Protein AF-A0AAU3INQ5-F1 (afdb_monomer_lite)

Secondary structure (DSSP, 8-state):
--HHHHHHHHHHHHHHHHHHHHHHHHHHHHHHTS--HHHHHHHHH---HHHHHHTT-----

Structure (mmCIF, N/CA/C/O backbone):
data_AF-A0AAU3INQ5-F1
#
_entry.id   AF-A0AAU3INQ5-F1
#
loop_
_atom_site.group_PDB
_atom_site.id
_atom_site.type_symbol
_atom_site.label_atom_id
_atom_site.label_alt_id
_atom_site.label_comp_id
_atom_site.label_asym_id
_atom_site.label_entity_id
_atom_site.label_seq_id
_atom_site.pdbx_PDB_ins_code
_atom_site.Cartn_x
_atom_site.Cartn_y
_atom_site.Cartn_z
_atom_site.occupancy
_atom_site.B_iso_or_equiv
_atom_site.auth_seq_id
_atom_site.auth_comp_id
_atom_site.auth_asym_id
_atom_site.auth_atom_id
_atom_site.pdbx_PDB_model_num
ATOM 1 N N . MET A 1 1 ? 21.850 6.815 -28.412 1.00 68.25 1 MET A N 1
ATOM 2 C CA . MET A 1 1 ? 21.186 5.888 -27.476 1.00 68.25 1 MET A CA 1
ATOM 3 C C . MET A 1 1 ? 21.297 4.483 -28.036 1.00 68.25 1 MET A C 1
ATOM 5 O O . MET A 1 1 ? 20.776 4.211 -29.110 1.00 68.25 1 MET A O 1
ATOM 9 N N . THR A 1 2 ? 22.043 3.617 -27.366 1.00 93.50 2 THR A N 1
ATOM 10 C CA . THR A 1 2 ? 22.231 2.217 -27.756 1.00 93.50 2 THR A CA 1
ATOM 11 C C . THR A 1 2 ? 21.190 1.328 -27.082 1.00 93.50 2 THR A C 1
ATOM 13 O O . THR A 1 2 ? 20.628 1.678 -26.042 1.00 93.50 2 THR A O 1
ATOM 16 N N . LYS A 1 3 ? 20.970 0.122 -27.618 1.00 89.44 3 LYS A N 1
ATOM 17 C CA . LYS A 1 3 ? 20.110 -0.887 -26.976 1.00 89.44 3 LYS A CA 1
ATOM 18 C C . LYS A 1 3 ? 20.541 -1.174 -25.531 1.00 89.44 3 LYS A C 1
ATOM 20 O O . LYS A 1 3 ? 19.692 -1.334 -24.662 1.00 89.44 3 LYS A O 1
ATOM 25 N N . LYS A 1 4 ? 21.853 -1.194 -25.260 1.00 91.62 4 LYS A N 1
ATOM 26 C CA . LYS A 1 4 ? 22.409 -1.404 -23.914 1.00 91.62 4 LYS A CA 1
ATOM 27 C C . LYS A 1 4 ? 22.018 -0.276 -22.957 1.00 91.62 4 LYS A C 1
ATOM 29 O O . LYS A 1 4 ? 21.608 -0.548 -21.833 1.00 91.62 4 LYS A O 1
ATOM 34 N N . GLU A 1 5 ? 22.110 0.973 -23.406 1.00 93.81 5 GLU A N 1
ATOM 35 C CA . GLU A 1 5 ? 21.713 2.145 -22.614 1.00 93.81 5 GLU A CA 1
ATOM 36 C C . GLU A 1 5 ? 20.207 2.159 -22.340 1.00 93.81 5 GLU A C 1
ATOM 38 O O . GLU A 1 5 ? 19.796 2.407 -21.207 1.00 93.81 5 GLU A O 1
ATOM 43 N N . PHE A 1 6 ? 19.398 1.816 -23.346 1.00 95.31 6 PHE A N 1
ATOM 44 C CA . PHE A 1 6 ? 17.946 1.717 -23.213 1.00 95.31 6 PHE A CA 1
ATOM 45 C C . PHE A 1 6 ? 17.533 0.634 -22.207 1.00 95.31 6 PHE A C 1
ATOM 47 O O . PHE A 1 6 ? 16.758 0.901 -21.291 1.00 95.31 6 PHE A O 1
ATOM 54 N N . VAL A 1 7 ? 18.108 -0.570 -22.309 1.00 96.06 7 VAL A N 1
ATOM 55 C CA . VAL A 1 7 ? 17.833 -1.668 -21.366 1.00 96.06 7 VAL A CA 1
ATOM 56 C C . VAL A 1 7 ? 18.285 -1.302 -19.952 1.00 96.06 7 VAL A C 1
ATOM 58 O O . VAL A 1 7 ? 17.535 -1.505 -19.002 1.00 96.06 7 VAL A O 1
ATOM 61 N N . ALA A 1 8 ? 19.467 -0.701 -19.793 1.00 96.38 8 ALA A N 1
ATOM 62 C CA . ALA A 1 8 ? 19.943 -0.259 -18.483 1.00 96.38 8 ALA A CA 1
ATOM 63 C C . ALA A 1 8 ? 19.013 0.792 -17.852 1.00 96.38 8 ALA A C 1
ATOM 65 O O . ALA A 1 8 ? 18.795 0.786 -16.641 1.00 96.38 8 ALA A O 1
ATOM 66 N N . GLN A 1 9 ? 18.445 1.691 -18.659 1.00 96.38 9 GLN A N 1
ATOM 67 C CA . GLN A 1 9 ? 17.456 2.657 -18.190 1.00 96.38 9 GLN A CA 1
ATOM 68 C C . GLN A 1 9 ? 16.138 1.979 -17.797 1.00 96.38 9 GLN A C 1
ATOM 70 O O . GLN A 1 9 ? 15.638 2.247 -16.707 1.00 96.38 9 GLN A O 1
ATOM 75 N N . ALA A 1 10 ? 15.617 1.070 -18.623 1.00 95.31 10 ALA A N 1
ATOM 76 C CA . ALA A 1 10 ? 14.389 0.334 -18.332 1.00 95.31 10 ALA A CA 1
ATOM 77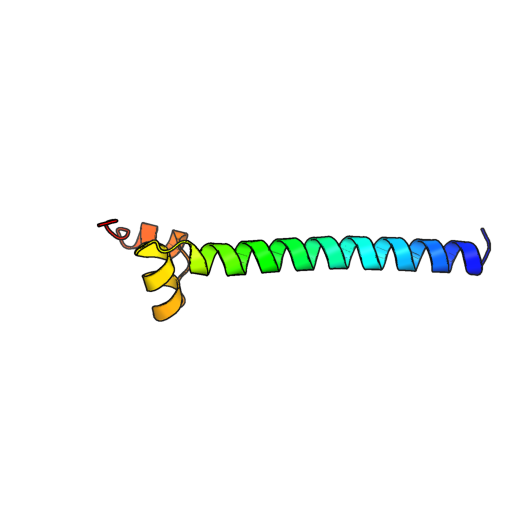 C C . ALA A 1 10 ? 14.496 -0.484 -17.033 1.00 95.31 10 ALA A C 1
ATOM 79 O O . ALA A 1 10 ? 13.602 -0.420 -16.193 1.00 95.31 10 ALA A O 1
ATOM 80 N N . VAL A 1 11 ? 15.619 -1.181 -16.818 1.00 96.94 11 VAL A N 1
ATOM 81 C CA . VAL A 1 11 ? 15.864 -1.950 -15.585 1.00 96.94 11 VAL A CA 1
ATOM 82 C C . VAL A 1 11 ? 15.905 -1.036 -14.360 1.00 96.94 11 VAL A C 1
ATOM 84 O O . VAL A 1 11 ? 15.296 -1.354 -13.342 1.00 96.94 11 VAL A O 1
ATOM 87 N N . ARG A 1 12 ? 16.563 0.129 -14.447 1.00 96.44 12 ARG A N 1
ATOM 88 C CA . ARG A 1 12 ? 16.578 1.105 -13.343 1.00 96.44 12 ARG A CA 1
ATOM 89 C C . ARG A 1 12 ? 15.182 1.616 -13.001 1.00 96.44 12 ARG A C 1
ATOM 91 O O . ARG A 1 12 ? 14.848 1.709 -11.824 1.00 96.44 12 ARG A O 1
ATOM 98 N N . VAL A 1 13 ? 14.375 1.936 -14.012 1.00 96.00 13 VAL A N 1
ATOM 99 C CA . VAL A 1 13 ? 12.987 2.371 -13.805 1.00 96.00 13 VAL A CA 1
ATOM 100 C C . VAL A 1 13 ? 12.168 1.253 -13.162 1.00 96.00 13 VAL A C 1
ATOM 102 O O . VAL A 1 13 ? 11.503 1.501 -12.162 1.00 96.00 13 VAL A O 1
ATOM 105 N N . TYR A 1 14 ? 12.278 0.022 -13.667 1.00 94.81 14 TYR A N 1
ATOM 106 C CA . TYR A 1 14 ? 11.584 -1.137 -13.107 1.00 94.81 14 TYR A CA 1
ATOM 107 C C . TYR A 1 14 ? 11.923 -1.355 -11.628 1.00 94.81 14 TYR A C 1
ATOM 109 O O . TYR A 1 14 ? 11.021 -1.462 -10.800 1.00 94.81 14 TYR A O 1
ATOM 117 N N . LEU A 1 15 ? 13.211 -1.353 -11.272 1.00 96.12 15 LEU A N 1
ATOM 118 C CA . LEU A 1 15 ? 13.640 -1.524 -9.882 1.00 96.12 15 LEU A CA 1
ATOM 119 C C . LEU A 1 15 ? 13.130 -0.398 -8.979 1.00 96.12 15 LEU A C 1
ATOM 121 O O . LEU A 1 15 ? 12.704 -0.666 -7.860 1.00 96.12 15 LEU A O 1
ATOM 125 N N . LYS A 1 16 ? 13.120 0.848 -9.467 1.00 95.56 16 LYS A N 1
ATOM 126 C CA . LYS A 1 16 ? 12.599 1.990 -8.707 1.00 95.56 16 LYS A CA 1
ATOM 127 C C . LYS A 1 16 ? 11.101 1.856 -8.423 1.00 95.56 16 LYS A C 1
A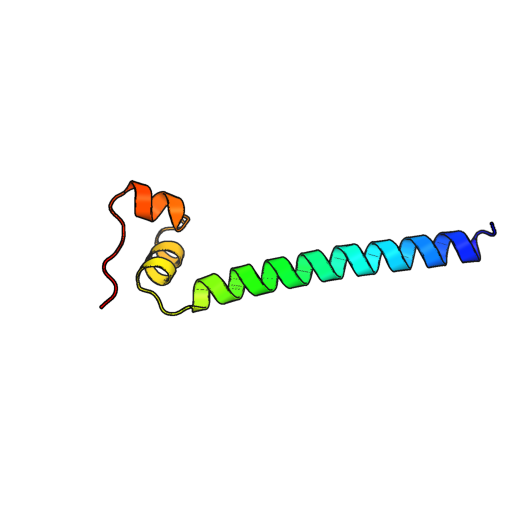TOM 129 O O . LYS A 1 16 ? 10.678 2.115 -7.301 1.00 95.56 16 LYS A O 1
ATOM 134 N N . VAL A 1 17 ? 10.314 1.435 -9.416 1.00 94.50 17 VAL A N 1
ATOM 135 C CA . VAL A 1 17 ? 8.874 1.179 -9.241 1.00 94.50 17 VAL A CA 1
ATOM 136 C C . VAL A 1 17 ? 8.656 0.051 -8.232 1.00 94.50 17 VAL A C 1
ATOM 138 O O . VAL A 1 17 ? 7.921 0.233 -7.267 1.00 94.50 17 VAL A O 1
ATOM 141 N N . ARG A 1 18 ? 9.375 -1.069 -8.377 1.00 94.75 18 ARG A N 1
ATOM 142 C CA . ARG A 1 18 ? 9.274 -2.200 -7.442 1.00 94.75 18 ARG A CA 1
ATOM 143 C C . ARG A 1 18 ? 9.665 -1.843 -6.012 1.00 94.75 18 ARG A C 1
ATOM 145 O O . ARG A 1 18 ? 9.040 -2.326 -5.076 1.00 94.75 18 ARG A O 1
ATOM 152 N N . GLN A 1 19 ? 10.675 -0.998 -5.825 1.00 93.00 19 GLN A N 1
ATOM 153 C CA . GLN A 1 19 ? 11.061 -0.542 -4.492 1.00 93.00 19 GLN A CA 1
ATOM 154 C C . GLN A 1 19 ? 9.949 0.288 -3.834 1.00 93.00 19 GLN A C 1
ATOM 156 O O . GLN A 1 19 ? 9.683 0.112 -2.648 1.00 93.00 19 GLN A O 1
ATOM 161 N N . ALA A 1 20 ? 9.283 1.160 -4.598 1.00 92.94 20 ALA A N 1
ATOM 162 C CA . ALA A 1 20 ? 8.154 1.939 -4.096 1.00 92.94 20 ALA A CA 1
ATOM 163 C C . ALA A 1 20 ? 6.961 1.042 -3.717 1.00 92.94 20 ALA A C 1
ATOM 165 O O . ALA A 1 20 ? 6.391 1.222 -2.644 1.00 92.94 20 ALA A O 1
ATOM 166 N N . GLU A 1 21 ? 6.637 0.044 -4.544 1.00 93.06 21 GLU A N 1
ATOM 167 C CA . GLU A 1 21 ? 5.593 -0.950 -4.247 1.00 93.06 21 GLU A CA 1
ATOM 168 C C . GLU A 1 21 ? 5.898 -1.734 -2.962 1.00 93.06 21 GLU A C 1
ATOM 170 O O . GLU A 1 21 ? 5.030 -1.881 -2.105 1.00 93.06 21 GLU A O 1
ATOM 175 N N . LEU A 1 22 ? 7.144 -2.191 -2.792 1.00 90.44 22 LEU A N 1
ATOM 176 C CA . LEU A 1 22 ? 7.571 -2.904 -1.585 1.00 90.44 22 LEU A CA 1
ATOM 177 C C . LEU A 1 22 ? 7.488 -2.027 -0.332 1.00 90.44 22 LEU A C 1
ATOM 179 O O . LEU A 1 22 ? 7.056 -2.500 0.715 1.00 90.44 22 LEU A O 1
ATOM 183 N N . HIS A 1 23 ? 7.887 -0.756 -0.423 1.00 89.44 23 HIS A N 1
ATOM 184 C CA . HIS A 1 23 ? 7.764 0.177 0.698 1.00 89.44 23 HIS A CA 1
ATOM 185 C C . HIS A 1 23 ? 6.300 0.411 1.088 1.00 89.44 23 HIS A C 1
ATOM 187 O O . HIS A 1 23 ? 5.996 0.388 2.279 1.00 89.44 23 HIS A O 1
ATOM 193 N N . ALA A 1 24 ? 5.403 0.588 0.114 1.00 91.31 24 ALA A N 1
ATOM 194 C CA . ALA A 1 24 ? 3.974 0.759 0.375 1.00 91.31 24 ALA A CA 1
ATOM 195 C C . ALA A 1 24 ? 3.369 -0.487 1.042 1.00 91.31 24 ALA A C 1
ATOM 197 O O . ALA A 1 24 ? 2.737 -0.376 2.090 1.00 91.31 24 ALA A O 1
ATOM 198 N N . ALA A 1 25 ? 3.655 -1.677 0.505 1.00 84.75 25 ALA A N 1
ATOM 199 C CA . ALA A 1 25 ? 3.189 -2.937 1.082 1.00 84.75 25 ALA A CA 1
ATOM 200 C C . ALA A 1 25 ? 3.722 -3.158 2.509 1.00 84.75 25 ALA A C 1
ATOM 202 O O . ALA A 1 25 ? 3.008 -3.653 3.378 1.00 84.75 25 ALA A O 1
ATOM 203 N N . MET A 1 26 ? 4.972 -2.767 2.779 1.00 83.88 26 MET A N 1
ATOM 204 C CA . MET A 1 26 ? 5.538 -2.871 4.122 1.00 83.88 26 MET A CA 1
ATOM 205 C C . MET A 1 26 ? 4.875 -1.898 5.102 1.00 83.88 26 MET A C 1
ATOM 207 O O . MET A 1 26 ? 4.606 -2.282 6.235 1.00 83.88 26 MET A O 1
ATOM 211 N N . GLN A 1 27 ? 4.575 -0.667 4.682 1.00 85.81 27 GLN A N 1
ATOM 212 C CA . GLN A 1 27 ? 3.827 0.285 5.509 1.00 85.81 27 GLN A CA 1
ATOM 213 C C . GLN A 1 27 ? 2.414 -0.215 5.821 1.00 85.81 27 GLN A C 1
ATOM 215 O O . GLN A 1 27 ? 1.984 -0.128 6.967 1.00 85.81 27 GLN A O 1
ATOM 220 N N . GLU A 1 28 ? 1.726 -0.787 4.836 1.00 83.88 28 GLU A N 1
ATOM 221 C CA . GLU A 1 28 ? 0.398 -1.379 5.014 1.00 83.88 28 GLU A CA 1
ATOM 222 C C . GLU A 1 28 ? 0.427 -2.555 5.999 1.00 83.88 28 GLU A C 1
ATOM 224 O O . GLU A 1 28 ? -0.373 -2.608 6.933 1.00 83.88 28 GLU A O 1
ATOM 229 N N . ALA A 1 29 ? 1.405 -3.454 5.865 1.00 79.81 29 ALA A N 1
ATOM 230 C CA . ALA A 1 29 ? 1.589 -4.556 6.806 1.00 79.81 29 ALA A CA 1
ATOM 231 C C . ALA A 1 29 ? 1.906 -4.061 8.228 1.00 79.81 29 ALA A C 1
ATOM 233 O O . ALA A 1 29 ? 1.379 -4.595 9.201 1.00 79.81 29 ALA A O 1
ATOM 234 N N . MET A 1 30 ? 2.736 -3.022 8.368 1.00 75.62 30 MET A N 1
ATOM 235 C CA . MET A 1 30 ? 3.033 -2.424 9.675 1.00 75.62 30 MET A CA 1
ATOM 236 C C . MET A 1 30 ? 1.813 -1.727 10.290 1.00 75.62 30 MET A C 1
ATOM 238 O O . MET A 1 30 ? 1.649 -1.780 11.504 1.00 75.62 30 MET A O 1
ATOM 242 N N . ALA A 1 31 ? 0.931 -1.129 9.484 1.00 74.06 31 ALA A N 1
ATOM 243 C CA . ALA A 1 31 ? -0.308 -0.516 9.967 1.00 74.06 31 ALA A CA 1
ATOM 244 C C . ALA A 1 31 ? -1.279 -1.544 10.575 1.00 74.06 31 ALA A C 1
ATOM 246 O O . ALA A 1 31 ? -2.003 -1.226 11.512 1.00 74.06 31 ALA A O 1
ATOM 247 N N . GLN A 1 32 ? -1.262 -2.792 10.097 1.00 71.50 32 GLN A N 1
ATOM 248 C CA . GLN A 1 32 ? -2.021 -3.889 10.716 1.00 71.50 32 GLN A CA 1
ATOM 249 C C . GLN A 1 32 ? -1.415 -4.346 12.054 1.00 71.50 32 GLN A C 1
ATOM 251 O O . GLN A 1 32 ? -2.105 -4.935 12.883 1.00 71.50 32 GLN A O 1
ATOM 256 N N . LEU A 1 33 ? -0.123 -4.084 12.268 1.00 70.69 33 LEU A N 1
ATOM 257 C CA . LEU A 1 33 ? 0.635 -4.488 13.453 1.00 70.69 33 LEU A CA 1
ATOM 258 C C . LEU A 1 33 ? 0.764 -3.377 14.501 1.00 70.69 33 LEU A C 1
ATOM 260 O O . LEU A 1 33 ? 1.426 -3.591 15.515 1.00 70.69 33 LEU A O 1
ATOM 264 N N . ASP A 1 34 ? 0.146 -2.211 14.295 1.00 77.12 34 ASP A N 1
ATOM 265 C CA . ASP A 1 34 ? 0.285 -1.048 15.185 1.00 77.12 34 ASP A CA 1
ATOM 266 C C . ASP A 1 34 ? -0.294 -1.261 16.601 1.00 77.12 34 ASP A C 1
ATOM 268 O O . ASP A 1 34 ? -0.133 -0.414 17.477 1.00 77.12 34 ASP A O 1
ATOM 272 N N . GLY A 1 35 ? -0.924 -2.415 16.845 1.00 75.38 35 GLY A N 1
ATOM 273 C CA . GLY A 1 35 ? -1.383 -2.851 18.160 1.00 75.38 35 GLY A CA 1
ATOM 274 C C . GLY A 1 35 ? -2.661 -2.161 18.634 1.00 75.38 35 GLY A C 1
ATOM 275 O O . GLY A 1 35 ? -3.189 -2.552 19.678 1.00 75.38 35 GLY A O 1
ATOM 276 N N . THR A 1 36 ? -3.194 -1.207 17.872 1.00 85.06 36 THR A N 1
ATOM 277 C CA . THR A 1 36 ? -4.435 -0.496 18.202 1.00 85.06 36 THR A CA 1
ATOM 278 C C . THR A 1 36 ? -5.634 -1.439 18.194 1.00 85.06 36 THR A C 1
ATOM 280 O O . THR A 1 36 ? -5.629 -2.498 17.544 1.00 85.06 36 THR A O 1
ATOM 283 N N . HIS A 1 37 ? -6.681 -1.094 18.940 1.00 85.62 37 HIS A N 1
ATOM 284 C CA . HIS A 1 37 ? -7.942 -1.826 18.845 1.00 85.62 37 HIS A CA 1
ATOM 285 C C . HIS A 1 37 ? -8.549 -1.663 17.449 1.00 85.62 37 HIS A C 1
ATOM 287 O O . HIS A 1 37 ? -9.003 -2.653 16.869 1.00 85.62 37 HIS A O 1
ATOM 293 N N . ALA A 1 38 ? -8.442 -0.470 16.857 1.00 87.50 38 ALA A N 1
ATOM 294 C CA . ALA A 1 38 ? -8.872 -0.212 15.486 1.00 87.50 38 ALA A CA 1
ATOM 295 C C . ALA A 1 38 ? -8.202 -1.142 14.452 1.00 87.50 38 ALA A C 1
ATOM 297 O O . ALA A 1 38 ? -8.893 -1.730 13.620 1.00 87.50 38 ALA A O 1
ATOM 298 N N . ALA A 1 39 ? -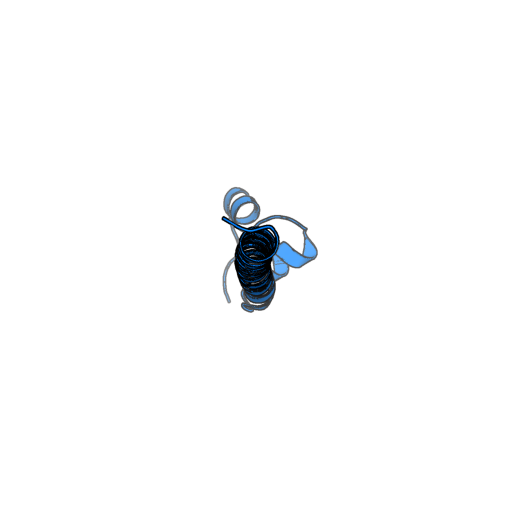6.879 -1.348 14.511 1.00 83.88 39 ALA A N 1
ATOM 299 C CA . ALA A 1 39 ? -6.184 -2.249 13.582 1.00 83.88 39 ALA A CA 1
ATOM 300 C C . ALA A 1 39 ? -6.585 -3.719 13.760 1.00 83.88 39 ALA A C 1
ATOM 302 O O . ALA A 1 39 ? -6.732 -4.451 12.779 1.00 83.88 39 ALA A O 1
ATOM 303 N N . ARG A 1 40 ? -6.825 -4.156 15.001 1.00 85.56 40 ARG A N 1
ATOM 304 C CA . ARG A 1 40 ? -7.319 -5.512 15.283 1.00 85.56 40 ARG A CA 1
ATOM 305 C C . ARG A 1 40 ? -8.732 -5.724 14.745 1.00 85.56 40 ARG A C 1
ATOM 307 O O . ARG A 1 40 ? -9.006 -6.764 14.149 1.00 85.56 40 ARG A O 1
ATOM 314 N N . VAL A 1 41 ? -9.615 -4.740 14.916 1.00 87.12 41 VAL A N 1
ATOM 315 C CA . VAL A 1 41 ? -10.977 -4.786 14.368 1.00 87.12 41 VAL A CA 1
ATOM 316 C C . VAL A 1 41 ? -10.948 -4.774 12.838 1.00 87.12 41 VAL A C 1
ATOM 318 O O . VAL A 1 41 ? -11.651 -5.579 12.229 1.00 87.12 41 VAL A O 1
ATOM 321 N N . ALA A 1 42 ? -10.094 -3.960 12.211 1.00 88.94 42 ALA A N 1
ATOM 322 C CA . ALA A 1 42 ? -9.884 -3.960 10.759 1.00 88.94 42 ALA A CA 1
ATOM 323 C C . ALA A 1 42 ? -9.453 -5.339 10.236 1.00 88.94 42 ALA A C 1
ATOM 325 O O . ALA A 1 42 ? -10.035 -5.854 9.283 1.00 88.94 42 ALA A O 1
ATOM 326 N N . LEU A 1 43 ? -8.505 -5.992 10.913 1.00 84.50 43 LEU A N 1
ATOM 327 C CA . LEU A 1 43 ? -8.012 -7.317 10.529 1.00 84.50 43 LEU A CA 1
ATOM 328 C C . LEU A 1 43 ? -9.092 -8.412 10.606 1.00 84.50 43 LEU A C 1
ATOM 330 O O . LEU A 1 43 ? -9.138 -9.288 9.746 1.00 84.50 43 LEU A O 1
ATOM 334 N N . VAL A 1 44 ? -9.963 -8.376 11.620 1.00 86.81 44 VAL A N 1
ATOM 335 C CA . VAL A 1 44 ? -11.020 -9.391 11.810 1.00 86.81 44 VAL A CA 1
ATOM 336 C C . VAL A 1 44 ? -12.242 -9.125 10.929 1.00 86.81 44 VAL A C 1
ATOM 338 O O . VAL A 1 44 ? -12.854 -10.066 10.427 1.00 86.81 44 VAL A O 1
ATOM 341 N N . SER A 1 45 ? -12.613 -7.858 10.749 1.00 89.31 45 SER A N 1
ATOM 342 C CA . SER A 1 45 ? -13.807 -7.466 9.987 1.00 89.31 45 SER A CA 1
ATOM 343 C C . SER A 1 45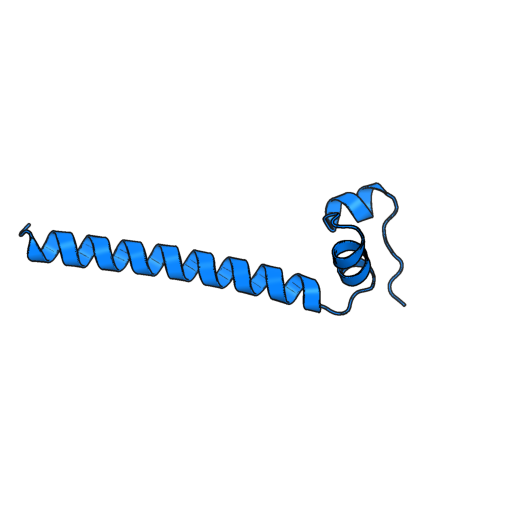 ? -13.559 -7.328 8.483 1.00 89.31 45 SER A C 1
ATOM 345 O O . SER A 1 45 ? -14.510 -7.377 7.706 1.00 89.31 45 SER A O 1
ATOM 347 N N . GLY A 1 46 ? -12.302 -7.147 8.066 1.00 87.81 46 GLY A N 1
ATOM 348 C CA . GLY A 1 46 ? -11.938 -6.808 6.690 1.00 87.81 46 GLY A CA 1
ATOM 349 C C . GLY A 1 46 ? -12.292 -5.372 6.287 1.00 87.81 46 GLY A C 1
ATOM 350 O O . GLY A 1 46 ? -12.149 -5.028 5.115 1.00 87.81 46 GLY A O 1
ATOM 351 N N . LEU A 1 47 ? -12.764 -4.545 7.225 1.00 89.81 47 LEU A N 1
ATOM 352 C CA . LEU A 1 47 ? -13.051 -3.130 7.002 1.00 89.81 47 LEU A CA 1
ATOM 353 C C . LEU A 1 47 ? -11.770 -2.298 7.097 1.00 89.81 47 LEU A C 1
ATOM 355 O O . LEU A 1 47 ? -10.866 -2.614 7.873 1.00 89.81 47 LEU A O 1
ATOM 359 N N . THR A 1 48 ? -11.700 -1.206 6.337 1.00 88.19 48 THR A N 1
ATOM 360 C CA . THR A 1 48 ? -10.623 -0.221 6.507 1.00 88.19 48 THR A CA 1
ATOM 361 C C . THR A 1 48 ? -10.833 0.593 7.785 1.00 88.19 48 THR A C 1
ATOM 363 O O . THR A 1 48 ? -11.938 0.643 8.331 1.00 88.19 48 THR A O 1
ATOM 366 N N . LYS A 1 49 ? -9.781 1.268 8.269 1.00 85.38 49 LYS A N 1
ATOM 367 C CA . LYS A 1 49 ? -9.900 2.152 9.440 1.00 85.38 49 LYS A CA 1
ATOM 368 C C . LYS A 1 49 ? -10.947 3.243 9.218 1.00 85.38 49 LYS A C 1
ATOM 370 O O . LYS A 1 49 ? -11.730 3.518 10.113 1.00 85.38 49 LYS A O 1
ATOM 375 N N . GLU A 1 50 ? -11.016 3.803 8.017 1.00 89.25 50 GLU A N 1
ATOM 376 C CA . GLU A 1 50 ? -11.986 4.839 7.654 1.00 89.25 50 GLU A CA 1
ATOM 377 C C . GLU A 1 50 ? -13.426 4.322 7.743 1.00 89.25 50 GLU A C 1
ATOM 379 O O . GLU A 1 50 ? -14.289 4.995 8.296 1.00 89.25 50 GLU A O 1
ATOM 384 N N . GLN A 1 51 ? -13.679 3.097 7.272 1.00 92.12 51 GLN A N 1
ATOM 385 C CA . GLN A 1 51 ? -14.998 2.466 7.380 1.00 92.12 51 GLN A CA 1
ATOM 386 C C . GLN A 1 51 ? -15.383 2.177 8.835 1.00 92.12 51 GLN A C 1
ATOM 388 O O . GLN A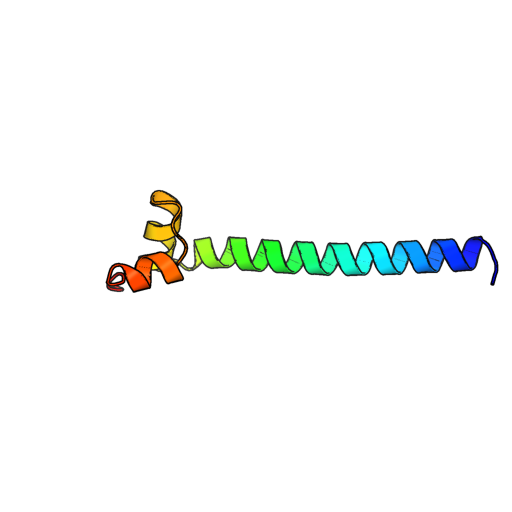 1 51 ? -16.555 2.244 9.190 1.00 92.12 51 GLN A O 1
ATOM 393 N N . ILE A 1 52 ? -14.409 1.849 9.685 1.00 92.12 52 ILE A N 1
ATOM 394 C CA . ILE A 1 52 ? -14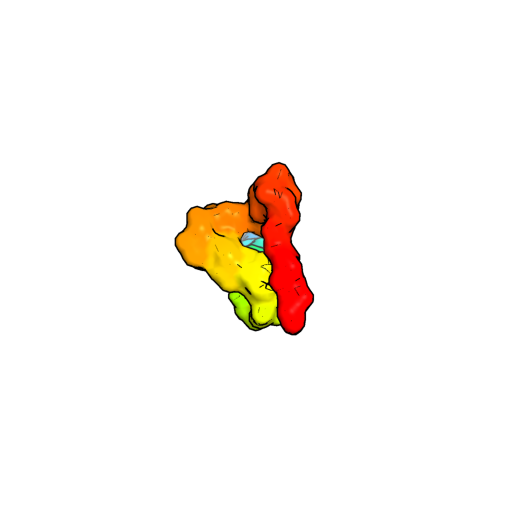.640 1.649 11.119 1.00 92.12 52 ILE A CA 1
ATOM 395 C C . ILE A 1 52 ? -14.991 2.977 11.801 1.00 92.12 52 ILE A C 1
ATOM 397 O O . ILE A 1 52 ? -15.938 3.022 12.584 1.00 92.12 52 ILE A O 1
ATOM 401 N N . GLU A 1 53 ? -14.292 4.063 11.469 1.00 91.88 53 GLU A N 1
ATOM 402 C CA . GLU A 1 53 ? -14.609 5.408 11.969 1.00 91.88 53 GLU A CA 1
ATOM 403 C C . GLU A 1 53 ? -16.017 5.861 11.553 1.00 91.88 53 GLU A C 1
ATOM 405 O O . GLU A 1 53 ? -16.772 6.376 12.377 1.00 91.88 53 GLU A O 1
ATOM 410 N N . GLU A 1 54 ? -16.431 5.590 10.310 1.00 94.75 54 GLU A N 1
ATOM 411 C CA . GLU A 1 54 ? -17.796 5.871 9.835 1.00 94.75 54 GLU A CA 1
ATOM 412 C C . GLU A 1 54 ? -18.882 5.120 10.626 1.00 94.75 54 GLU A C 1
ATOM 414 O O . GLU A 1 54 ? -20.021 5.584 10.717 1.00 94.75 54 GLU A O 1
ATOM 419 N N . LEU A 1 55 ? -18.536 3.980 11.227 1.00 92.38 55 LEU A N 1
ATOM 420 C CA . LEU A 1 55 ? -19.431 3.160 12.047 1.00 92.38 55 LEU A CA 1
ATOM 421 C C . LEU A 1 55 ? -19.383 3.509 13.544 1.00 92.38 55 LEU A C 1
ATOM 423 O O . LEU A 1 55 ? -20.034 2.836 14.344 1.00 92.38 55 LEU A O 1
ATOM 427 N N . GLY A 1 56 ? -18.664 4.569 13.922 1.00 91.81 56 GLY A N 1
ATOM 428 C CA . GLY A 1 56 ? -18.552 5.040 15.304 1.00 91.81 56 GLY A CA 1
ATOM 429 C C . GLY A 1 56 ? -17.201 4.771 15.970 1.00 91.81 56 GLY A C 1
ATOM 430 O O . GLY A 1 56 ? -17.056 5.086 17.149 1.00 91.81 56 GLY A O 1
ATOM 431 N N . GLY A 1 57 ? -16.222 4.237 15.235 1.00 91.06 57 GLY A N 1
ATOM 432 C CA . GLY A 1 57 ? -14.850 4.056 15.710 1.00 91.06 57 GLY A CA 1
ATOM 433 C C . GLY A 1 57 ? -14.685 2.938 16.746 1.00 91.06 57 GLY A C 1
ATOM 434 O O . GLY A 1 57 ? -15.592 2.144 17.007 1.00 91.06 57 GLY A O 1
ATOM 435 N N . VAL A 1 58 ? -13.486 2.857 17.329 1.00 91.31 58 VAL A N 1
ATOM 436 C CA . VAL A 1 58 ? -13.150 1.915 18.410 1.00 91.31 58 VAL A CA 1
ATOM 437 C C . VAL A 1 58 ? -12.408 2.667 19.510 1.00 91.31 58 VAL A C 1
ATOM 439 O O . VAL A 1 58 ? -11.487 3.426 19.225 1.00 91.31 58 VAL A O 1
ATOM 442 N N . GLU A 1 59 ? -12.791 2.457 20.771 1.00 87.38 59 GLU A N 1
ATOM 443 C CA . GLU A 1 59 ? -12.055 3.021 21.906 1.00 87.38 59 GLU A CA 1
ATOM 444 C C . GLU A 1 59 ? -10.696 2.327 22.076 1.00 87.38 59 GLU A C 1
ATOM 446 O O . GLU A 1 59 ? -10.599 1.094 22.152 1.00 87.38 59 GLU A O 1
ATOM 451 N N . GLU A 1 60 ? -9.641 3.134 22.175 1.00 85.62 60 GLU A N 1
ATOM 452 C CA . GLU A 1 60 ? -8.310 2.670 22.559 1.00 85.62 60 GLU A CA 1
ATOM 453 C C . GLU A 1 60 ? -8.254 2.556 24.092 1.00 85.62 60 GLU A C 1
ATOM 455 O O . GLU A 1 60 ? -8.577 3.511 24.803 1.00 85.62 60 GLU A O 1
ATOM 460 N N . GLY A 1 61 ? -7.919 1.361 24.586 1.00 68.00 61 GLY A N 1
ATOM 461 C CA . GLY A 1 61 ? -7.866 1.029 26.018 1.00 68.00 61 GLY A CA 1
ATOM 462 C C . GLY A 1 61 ? -6.487 1.180 26.641 1.00 68.00 61 GLY A C 1
ATOM 463 O O . GLY A 1 61 ? -5.483 1.109 25.896 1.00 68.00 61 GLY A O 1
#

Radius of gyration: 19.39 Å; chains: 1; bounding box: 42×15×54 Å

Foldseek 3Di:
DDPVVVVVVVVVVVVVVVVVVVVVVVVVVVQLVVPFPLSVCCVVVVDDSVVCVVVVHDDGD

pLDDT: mean 88.15, std 7.33, range [68.0, 96.94]

Sequence (61 aa):
MTKKEFVAQAVRVYLKVRQAELHAAMQEAMAQLDGTHAARVALVSGLTKEQIEELGGVEEG